Protein AF-A0AAV2QB58-F1 (afdb_monomer_lite)

Structure (mmCIF, N/CA/C/O backbone):
data_AF-A0AAV2QB58-F1
#
_entry.id   AF-A0AAV2QB58-F1
#
loop_
_atom_site.group_PDB
_atom_site.id
_atom_site.type_symbol
_atom_site.label_atom_id
_atom_site.label_alt_id
_atom_site.label_comp_id
_atom_site.label_asym_id
_atom_site.label_entity_id
_atom_site.label_seq_id
_atom_site.pdbx_PDB_ins_code
_atom_site.Cartn_x
_atom_site.Cartn_y
_atom_site.Cartn_z
_atom_site.occupancy
_atom_site.B_iso_or_equiv
_atom_site.auth_seq_id
_atom_site.auth_comp_id
_atom_site.auth_asym_id
_atom_site.auth_atom_id
_atom_site.pdbx_PDB_model_num
ATOM 1 N N . MET A 1 1 ? 8.543 -16.722 19.295 1.00 43.69 1 MET A N 1
ATOM 2 C CA . MET A 1 1 ? 9.189 -16.726 17.963 1.00 43.69 1 MET A CA 1
ATOM 3 C C . MET A 1 1 ? 8.176 -16.548 16.818 1.00 43.69 1 MET A C 1
ATOM 5 O O . MET A 1 1 ? 8.535 -16.816 15.684 1.00 43.69 1 MET A O 1
ATOM 9 N N . ALA A 1 2 ? 6.949 -16.064 17.072 1.00 41.56 2 ALA A N 1
ATOM 10 C CA . ALA A 1 2 ? 5.897 -15.950 16.049 1.00 41.56 2 ALA A CA 1
ATOM 11 C C . ALA A 1 2 ? 5.972 -14.657 15.205 1.00 41.56 2 ALA A C 1
ATOM 13 O O . ALA A 1 2 ? 5.565 -14.657 14.051 1.00 41.56 2 ALA A O 1
ATOM 14 N N . GLU A 1 3 ? 6.574 -13.584 15.730 1.00 43.59 3 GLU A N 1
ATOM 15 C CA . GLU A 1 3 ? 6.658 -12.282 15.040 1.00 43.59 3 GLU A CA 1
ATOM 16 C C . GLU A 1 3 ? 7.466 -12.323 13.728 1.00 43.59 3 GLU A C 1
ATOM 18 O O . GLU A 1 3 ? 7.154 -11.609 12.783 1.00 43.59 3 GLU A O 1
ATOM 23 N N . ALA A 1 4 ? 8.468 -13.204 13.629 1.00 48.41 4 ALA A N 1
ATOM 24 C CA . ALA A 1 4 ? 9.362 -13.277 12.468 1.00 48.41 4 ALA A CA 1
ATOM 25 C C . ALA A 1 4 ? 8.809 -14.098 11.287 1.00 48.41 4 ALA A C 1
ATOM 27 O O . ALA A 1 4 ? 9.349 -14.026 10.186 1.00 48.41 4 ALA A O 1
ATOM 28 N N . ALA A 1 5 ? 7.779 -14.921 11.506 1.00 50.25 5 ALA A N 1
ATOM 29 C CA . ALA A 1 5 ? 7.219 -15.772 10.454 1.00 50.25 5 ALA A CA 1
ATOM 30 C C . ALA A 1 5 ? 6.158 -15.040 9.624 1.00 50.25 5 ALA A C 1
ATOM 32 O O . ALA A 1 5 ? 5.997 -15.324 8.446 1.00 50.25 5 ALA A O 1
ATOM 33 N N . VAL A 1 6 ? 5.460 -14.076 10.221 1.00 52.62 6 VAL A N 1
ATOM 34 C CA . VAL A 1 6 ? 4.419 -13.310 9.530 1.00 52.62 6 VAL A CA 1
ATOM 35 C C . VAL A 1 6 ? 5.021 -12.213 8.661 1.00 52.62 6 VAL A C 1
ATOM 37 O O . VAL A 1 6 ? 4.553 -11.957 7.562 1.00 52.62 6 VAL A O 1
ATOM 40 N N . THR A 1 7 ? 6.132 -11.606 9.067 1.00 62.88 7 THR A N 1
ATOM 41 C CA . THR A 1 7 ? 6.813 -10.626 8.212 1.00 62.88 7 THR A CA 1
ATOM 42 C C . THR A 1 7 ? 7.343 -11.242 6.912 1.00 62.88 7 THR A C 1
ATOM 44 O O . THR A 1 7 ? 7.429 -10.534 5.916 1.00 62.88 7 THR A O 1
ATOM 47 N N . CYS A 1 8 ? 7.617 -12.554 6.869 1.00 74.06 8 CYS A N 1
ATOM 48 C CA . CYS A 1 8 ? 8.239 -13.192 5.707 1.00 74.06 8 CYS A CA 1
ATOM 49 C C . CYS A 1 8 ? 7.298 -13.386 4.505 1.00 74.06 8 CYS A C 1
ATOM 51 O O . CYS A 1 8 ? 7.764 -13.309 3.368 1.00 74.06 8 CYS A O 1
ATOM 53 N N . GLU A 1 9 ? 5.996 -13.609 4.724 1.00 84.50 9 GLU A N 1
ATOM 54 C CA . GLU A 1 9 ? 5.037 -13.814 3.627 1.00 84.50 9 GLU A CA 1
ATOM 55 C C . GLU A 1 9 ? 4.770 -12.500 2.886 1.00 84.50 9 GLU A C 1
ATOM 57 O O . GLU A 1 9 ? 4.821 -12.454 1.654 1.00 84.50 9 GLU A O 1
ATOM 62 N N . PHE A 1 10 ? 4.575 -11.412 3.637 1.00 88.69 10 PHE A N 1
ATOM 63 C CA . PHE A 1 10 ? 4.464 -10.075 3.064 1.00 88.69 10 PHE A CA 1
ATOM 64 C C . PHE A 1 10 ? 5.760 -9.639 2.367 1.00 88.69 10 PHE A C 1
ATOM 66 O O . PHE A 1 10 ? 5.688 -9.150 1.243 1.00 88.69 10 PHE A O 1
ATOM 73 N N . ASP A 1 11 ? 6.935 -9.856 2.978 1.00 89.31 11 ASP A N 1
ATOM 74 C CA . ASP A 1 11 ? 8.226 -9.519 2.353 1.00 89.31 11 ASP A CA 1
ATOM 75 C C . ASP A 1 11 ? 8.406 -10.231 1.009 1.00 89.31 11 ASP A C 1
ATOM 77 O O . ASP A 1 11 ? 8.803 -9.615 0.022 1.00 89.31 11 ASP A O 1
ATOM 81 N N . HIS A 1 12 ? 8.073 -11.524 0.950 1.00 90.19 12 HIS A N 1
ATOM 82 C CA . HIS A 1 12 ? 8.183 -12.297 -0.283 1.00 90.19 12 HIS A CA 1
ATOM 83 C C . HIS A 1 12 ? 7.228 -11.781 -1.364 1.00 90.19 12 HIS A C 1
ATOM 85 O O . HIS A 1 12 ? 7.621 -11.650 -2.521 1.00 90.19 12 HIS A O 1
ATOM 91 N N . TRP A 1 13 ? 5.981 -11.471 -0.995 1.00 93.06 13 TRP A N 1
ATOM 92 C CA . TRP A 1 13 ? 4.999 -10.923 -1.930 1.00 93.06 13 TRP A CA 1
ATOM 93 C C . TRP A 1 1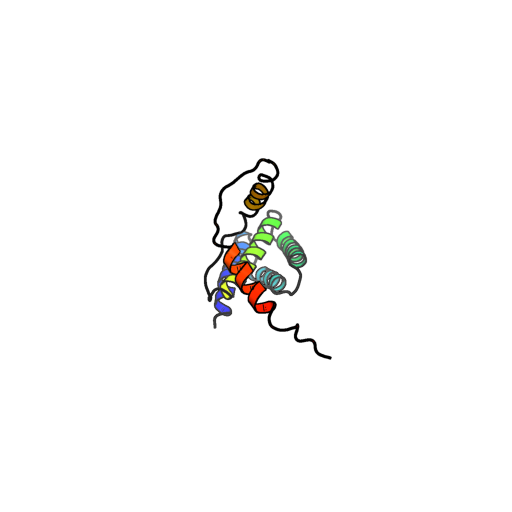3 ? 5.403 -9.538 -2.446 1.00 93.06 13 TRP A C 1
ATOM 95 O O . TRP A 1 13 ? 5.316 -9.283 -3.649 1.00 93.06 13 TRP A O 1
ATOM 105 N N . LEU A 1 14 ? 5.875 -8.657 -1.561 1.00 92.44 14 LEU A N 1
ATOM 106 C CA . LEU A 1 14 ? 6.327 -7.319 -1.931 1.00 92.44 14 LEU A CA 1
ATOM 107 C C . LEU A 1 14 ? 7.531 -7.400 -2.876 1.00 92.44 14 LEU A C 1
ATOM 109 O O . LEU A 1 14 ? 7.546 -6.733 -3.908 1.00 92.44 14 LEU A O 1
ATOM 113 N N . LYS A 1 15 ? 8.489 -8.281 -2.571 1.00 91.94 15 LYS A N 1
ATOM 114 C CA . LYS A 1 15 ? 9.641 -8.564 -3.430 1.00 91.94 15 LYS A CA 1
ATOM 115 C C . LYS A 1 15 ? 9.220 -9.009 -4.827 1.00 91.94 15 LYS A C 1
ATOM 117 O O . LYS A 1 15 ? 9.661 -8.413 -5.803 1.00 91.94 15 LYS A O 1
ATOM 122 N N . ASP A 1 16 ? 8.375 -10.034 -4.932 1.00 93.06 16 ASP A N 1
ATOM 123 C CA . ASP A 1 16 ? 7.917 -10.555 -6.228 1.00 93.06 16 ASP A CA 1
ATOM 124 C C . ASP A 1 16 ? 7.180 -9.477 -7.035 1.00 93.06 16 ASP A C 1
ATOM 126 O O . ASP A 1 16 ? 7.439 -9.292 -8.223 1.00 93.06 16 ASP A O 1
ATOM 130 N N . THR A 1 17 ? 6.349 -8.681 -6.358 1.00 92.38 17 THR A N 1
ATOM 131 C CA . THR A 1 17 ? 5.616 -7.566 -6.966 1.00 92.38 17 THR A CA 1
ATOM 132 C C . THR A 1 17 ? 6.566 -6.509 -7.538 1.00 92.38 17 THR A C 1
ATOM 134 O O . THR A 1 17 ? 6.417 -6.118 -8.696 1.00 92.38 17 THR A O 1
ATOM 137 N N . LEU A 1 18 ? 7.575 -6.078 -6.774 1.00 91.44 18 LEU A N 1
ATOM 138 C CA . LEU A 1 18 ? 8.567 -5.094 -7.226 1.00 91.44 18 LEU A CA 1
ATOM 139 C C . LEU A 1 18 ? 9.440 -5.636 -8.366 1.00 91.44 18 LEU A C 1
ATOM 141 O O . LEU A 1 18 ? 9.665 -4.939 -9.356 1.00 91.44 18 LEU A O 1
ATOM 145 N N . VAL A 1 19 ? 9.858 -6.902 -8.285 1.00 91.50 19 VAL A N 1
ATOM 146 C CA . VAL A 1 19 ? 10.615 -7.571 -9.354 1.00 91.50 19 VAL A CA 1
ATOM 147 C C . VAL A 1 19 ? 9.783 -7.668 -10.637 1.00 91.50 19 VAL A C 1
ATOM 149 O O . VAL A 1 19 ? 10.298 -7.415 -11.727 1.00 91.50 19 VAL A O 1
ATOM 152 N N . ASN A 1 20 ? 8.487 -7.972 -10.533 1.00 92.00 20 ASN A N 1
ATOM 153 C CA . ASN A 1 20 ? 7.582 -8.033 -11.681 1.00 92.00 20 ASN A CA 1
ATOM 154 C C . ASN A 1 20 ? 7.352 -6.650 -12.322 1.00 92.00 20 ASN A C 1
ATOM 156 O O . ASN A 1 20 ? 7.121 -6.555 -13.527 1.00 92.00 20 ASN A O 1
ATOM 160 N N . LEU A 1 21 ? 7.477 -5.577 -11.537 1.00 89.25 21 LEU A N 1
ATOM 161 C CA . LEU A 1 21 ? 7.488 -4.185 -12.004 1.00 89.25 21 LEU A CA 1
ATOM 162 C C . LEU A 1 21 ? 8.863 -3.734 -12.531 1.00 89.25 21 LEU A C 1
ATOM 164 O O . LEU A 1 21 ? 9.039 -2.563 -12.856 1.00 89.25 21 LEU A O 1
ATOM 168 N N . ASN A 1 22 ? 9.831 -4.650 -12.656 1.00 87.81 22 ASN A N 1
ATOM 169 C CA . ASN A 1 22 ? 11.193 -4.370 -13.121 1.00 87.81 22 ASN A CA 1
ATOM 170 C C . ASN A 1 22 ? 11.933 -3.353 -12.230 1.00 87.81 22 ASN A C 1
ATOM 172 O O . ASN A 1 22 ? 12.691 -2.511 -12.709 1.00 87.81 22 ASN A O 1
ATOM 176 N N . THR A 1 23 ? 11.666 -3.422 -10.926 1.00 88.06 23 THR A N 1
ATOM 177 C CA . THR A 1 23 ? 12.178 -2.508 -9.903 1.00 88.06 23 THR A CA 1
ATOM 178 C C . THR A 1 23 ? 13.034 -3.241 -8.878 1.00 88.06 23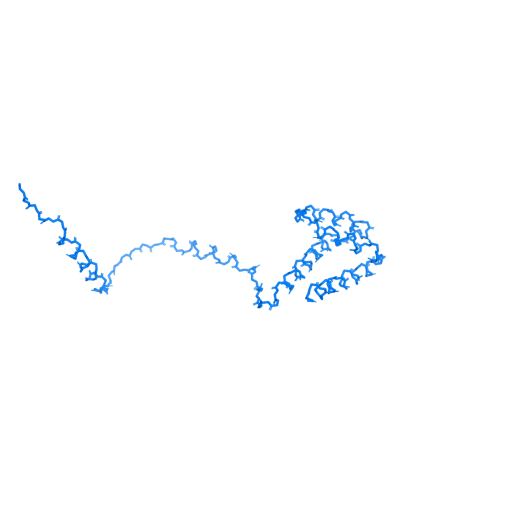 THR A C 1
ATOM 180 O O . THR A 1 23 ? 12.893 -4.444 -8.659 1.00 88.06 23 THR A O 1
ATOM 183 N N . ASP A 1 24 ? 13.947 -2.496 -8.258 1.00 90.00 24 ASP A N 1
ATOM 184 C CA . ASP A 1 24 ? 14.907 -3.016 -7.293 1.00 90.00 24 ASP A CA 1
ATOM 185 C C . ASP A 1 24 ? 14.267 -3.200 -5.905 1.00 90.00 24 ASP A C 1
ATOM 187 O O . ASP A 1 24 ? 14.013 -2.237 -5.174 1.00 90.00 24 ASP A O 1
ATOM 191 N N . ASP A 1 25 ? 13.967 -4.448 -5.535 1.00 88.50 25 ASP A N 1
ATOM 192 C CA . ASP A 1 25 ? 13.277 -4.733 -4.276 1.00 88.50 25 ASP A CA 1
ATOM 193 C C . ASP A 1 25 ? 14.106 -4.350 -3.047 1.00 88.50 25 ASP A C 1
ATOM 195 O O . ASP A 1 25 ? 13.535 -3.922 -2.046 1.00 88.50 25 ASP A O 1
ATOM 199 N N . GLU A 1 26 ? 15.434 -4.443 -3.119 1.00 88.31 26 GLU A N 1
ATOM 200 C CA . GLU A 1 26 ? 16.314 -4.149 -1.984 1.00 88.31 26 GLU A CA 1
ATOM 201 C C . GLU A 1 26 ? 16.308 -2.660 -1.624 1.00 88.31 26 GLU A C 1
ATOM 203 O O . GLU A 1 26 ? 16.506 -2.298 -0.463 1.00 88.31 26 GLU A O 1
ATOM 208 N N . VAL A 1 27 ? 16.034 -1.799 -2.608 1.00 89.88 27 VAL A N 1
ATOM 209 C CA . VAL A 1 27 ? 15.887 -0.360 -2.401 1.00 89.88 27 VAL A CA 1
ATOM 210 C C . VAL A 1 27 ? 14.476 -0.051 -1.922 1.00 89.88 27 VAL A C 1
ATOM 212 O O . VAL A 1 27 ? 14.317 0.523 -0.853 1.00 89.88 27 VAL A O 1
ATOM 215 N N . PHE A 1 28 ? 13.441 -0.449 -2.665 1.00 91.44 28 PHE A N 1
ATOM 216 C CA . PHE A 1 28 ? 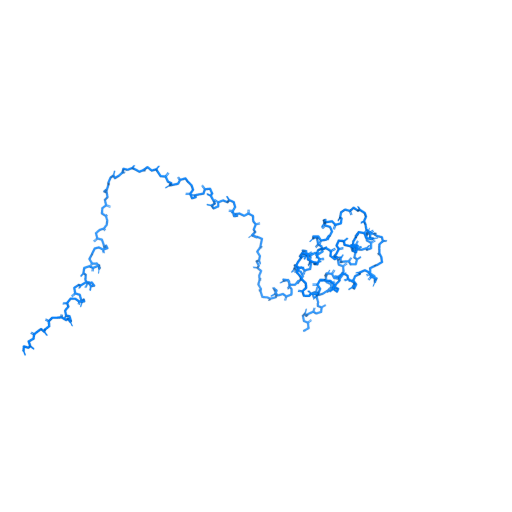12.075 0.026 -2.418 1.00 91.44 28 PHE A CA 1
ATOM 217 C C . PHE A 1 28 ? 11.343 -0.706 -1.287 1.00 91.44 28 PHE A C 1
ATOM 219 O O . PHE A 1 28 ? 10.553 -0.081 -0.577 1.00 91.44 28 PHE A O 1
ATOM 226 N N . SER A 1 29 ? 11.628 -1.991 -1.053 1.00 91.25 29 SER A N 1
ATOM 227 C CA . SER A 1 29 ? 10.984 -2.759 0.024 1.00 91.25 29 SER A CA 1
ATOM 228 C C . SER A 1 29 ? 11.165 -2.136 1.413 1.00 91.25 29 SER A C 1
ATOM 230 O O . SER A 1 29 ? 10.164 -2.008 2.120 1.00 91.25 29 SER A O 1
ATOM 232 N N . PRO A 1 30 ? 12.377 -1.741 1.863 1.00 90.88 30 PRO A N 1
ATOM 233 C CA . PRO A 1 30 ? 12.536 -1.114 3.176 1.00 90.88 30 PRO A CA 1
ATOM 234 C C . PRO A 1 30 ? 11.857 0.259 3.280 1.00 90.88 30 PRO A C 1
ATOM 236 O O . PRO A 1 30 ? 11.350 0.582 4.352 1.00 90.88 30 PRO A O 1
ATOM 239 N N . TYR A 1 31 ? 11.784 1.046 2.199 1.00 92.12 31 TYR A N 1
ATOM 240 C CA . TYR A 1 31 ? 11.054 2.323 2.215 1.00 92.12 31 TYR A CA 1
ATOM 241 C C . TYR A 1 31 ? 9.546 2.115 2.363 1.00 92.12 31 TYR A C 1
ATOM 243 O O . TYR A 1 31 ? 8.921 2.742 3.215 1.00 92.12 31 TYR A O 1
ATOM 251 N N . ILE A 1 32 ? 8.975 1.194 1.582 1.00 92.69 32 ILE A N 1
ATOM 252 C CA . ILE A 1 32 ? 7.550 0.841 1.644 1.00 92.69 32 ILE A CA 1
ATOM 253 C C . ILE A 1 32 ? 7.194 0.315 3.038 1.00 92.69 32 ILE A C 1
ATOM 255 O O . ILE A 1 32 ? 6.215 0.762 3.633 1.00 92.69 32 ILE A O 1
ATOM 259 N N . LYS A 1 33 ? 8.011 -0.586 3.596 1.00 91.31 33 LYS A N 1
ATOM 260 C CA . LYS A 1 33 ? 7.810 -1.106 4.957 1.00 91.31 33 LYS A CA 1
ATOM 261 C C . LYS A 1 33 ? 7.880 -0.001 6.007 1.00 91.31 33 LYS A C 1
ATOM 263 O O . LYS A 1 33 ? 6.980 0.079 6.832 1.00 91.31 33 LYS A O 1
ATOM 268 N N . GLY A 1 34 ? 8.844 0.915 5.902 1.00 91.56 34 GLY A N 1
ATOM 269 C CA . GLY A 1 34 ? 8.946 2.059 6.810 1.00 91.56 34 GLY A CA 1
ATOM 270 C C . GLY A 1 34 ? 7.682 2.927 6.852 1.00 91.56 34 GLY A C 1
ATOM 271 O O . GLY A 1 34 ? 7.273 3.344 7.932 1.00 91.56 34 GLY A O 1
ATOM 272 N N . ILE A 1 35 ? 7.024 3.141 5.707 1.00 92.56 35 ILE A N 1
ATOM 273 C CA . ILE A 1 35 ? 5.745 3.873 5.635 1.00 92.56 35 ILE A CA 1
ATOM 274 C C . ILE A 1 35 ? 4.620 3.071 6.302 1.00 92.56 35 ILE A C 1
ATOM 276 O O . ILE A 1 35 ? 3.811 3.600 7.063 1.00 92.56 35 ILE A O 1
ATOM 280 N N . LEU A 1 36 ? 4.562 1.765 6.036 1.00 90.50 36 LEU A N 1
ATOM 281 C CA . LEU A 1 36 ? 3.526 0.887 6.581 1.00 90.50 36 LEU A CA 1
ATOM 282 C C . LEU A 1 36 ? 3.633 0.716 8.104 1.00 90.50 36 LEU A C 1
ATOM 284 O O . LEU A 1 36 ? 2.603 0.662 8.786 1.00 90.50 36 LEU A O 1
ATOM 288 N N . GLU A 1 37 ? 4.859 0.666 8.624 1.00 89.38 37 GLU A N 1
ATOM 289 C CA . GLU A 1 37 ? 5.197 0.594 10.050 1.00 89.38 37 GLU A CA 1
ATOM 290 C C . GLU A 1 37 ? 5.019 1.934 10.782 1.00 89.38 37 GLU A C 1
ATOM 292 O O . GLU A 1 37 ? 4.909 1.943 12.007 1.00 89.38 37 GLU A O 1
ATOM 297 N N . GLY A 1 38 ? 4.955 3.054 10.053 1.00 87.50 38 GLY A N 1
ATOM 298 C CA . GLY A 1 38 ? 4.716 4.381 10.617 1.00 87.50 38 GLY A CA 1
ATOM 299 C C 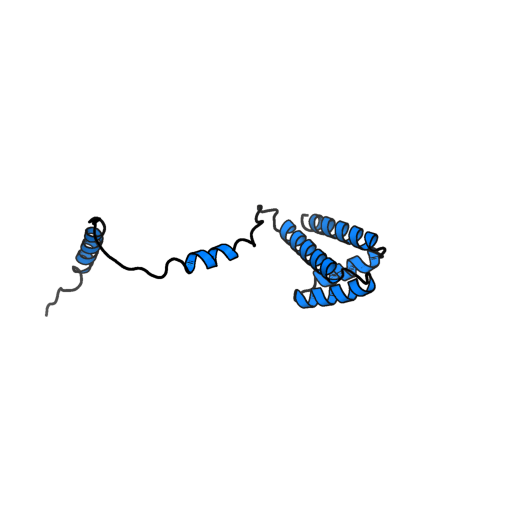. GLY A 1 38 ? 3.390 4.490 11.381 1.00 87.50 38 GLY A C 1
ATOM 300 O O . GLY A 1 38 ? 2.445 3.729 11.163 1.00 87.50 38 GLY A O 1
ATOM 301 N N . GLU A 1 39 ? 3.285 5.470 12.277 1.00 84.31 39 GLU A N 1
ATOM 302 C CA . GLU A 1 39 ? 2.067 5.743 13.066 1.00 84.31 39 GLU A CA 1
ATOM 303 C C . GLU A 1 39 ? 1.080 6.685 12.343 1.00 84.31 39 GLU A C 1
ATOM 305 O O . GLU A 1 39 ? 0.098 7.143 12.926 1.00 84.31 39 GLU A O 1
ATOM 310 N N . GLU A 1 40 ? 1.346 6.976 11.069 1.00 89.31 40 GLU A N 1
ATOM 311 C CA . GLU A 1 40 ? 0.552 7.849 10.202 1.00 89.31 40 GLU A CA 1
ATOM 312 C C . GLU A 1 40 ? -0.847 7.283 9.918 1.00 89.31 40 GLU A C 1
ATOM 314 O O . GLU A 1 40 ? -1.109 6.076 10.029 1.00 89.31 40 GLU A O 1
ATOM 319 N N . THR A 1 41 ? -1.770 8.163 9.526 1.00 88.94 41 THR A N 1
ATOM 320 C CA . THR A 1 41 ? -3.116 7.742 9.128 1.00 88.94 41 THR A CA 1
ATOM 321 C C . THR A 1 41 ? -3.088 6.937 7.826 1.00 88.94 41 THR A C 1
ATOM 323 O O . THR A 1 41 ? -2.155 7.025 7.031 1.00 88.94 41 THR A O 1
ATOM 326 N N . ALA A 1 42 ? -4.125 6.127 7.583 1.00 85.62 42 ALA A N 1
ATOM 327 C CA . ALA A 1 42 ? -4.212 5.327 6.358 1.00 85.62 42 ALA A CA 1
ATOM 328 C C . ALA A 1 42 ? -4.164 6.187 5.080 1.00 85.62 42 ALA A C 1
ATOM 330 O O . ALA A 1 42 ? -3.625 5.739 4.073 1.00 85.62 42 ALA A O 1
ATOM 331 N N . ASP A 1 43 ? -4.694 7.411 5.150 1.00 88.81 43 ASP A N 1
ATOM 332 C CA . ASP A 1 43 ? -4.678 8.390 4.060 1.00 88.81 43 ASP A CA 1
ATOM 333 C C . ASP A 1 43 ? -3.250 8.892 3.791 1.00 88.81 43 ASP A C 1
ATOM 335 O O . ASP A 1 43 ? -2.756 8.766 2.676 1.00 88.81 43 ASP A O 1
ATOM 339 N N . GLU A 1 44 ? -2.525 9.310 4.835 1.00 92.19 44 GLU A N 1
ATOM 340 C CA . GLU A 1 44 ? -1.120 9.738 4.729 1.00 92.19 44 GLU A CA 1
ATOM 341 C C . GLU A 1 44 ? -0.210 8.620 4.196 1.00 92.19 44 GLU A C 1
ATOM 343 O O . GLU A 1 44 ? 0.617 8.843 3.311 1.00 92.19 44 GLU A O 1
ATOM 348 N N . LYS A 1 45 ? -0.400 7.384 4.678 1.00 92.19 45 LYS A N 1
ATOM 349 C CA . LYS A 1 45 ? 0.334 6.211 4.176 1.00 92.19 45 LYS A CA 1
ATOM 350 C C . LYS A 1 45 ? 0.052 5.954 2.703 1.00 92.19 45 LYS A C 1
ATOM 352 O O . LYS A 1 45 ? 0.967 5.601 1.963 1.00 92.19 45 LYS A O 1
ATOM 357 N N . GLN A 1 46 ? -1.202 6.110 2.283 1.00 91.88 46 GLN A N 1
ATOM 358 C CA . GLN A 1 46 ? -1.596 5.955 0.889 1.00 91.88 46 GLN A CA 1
ATOM 359 C C . GLN A 1 46 ? -0.916 7.012 0.016 1.00 91.88 46 GLN A C 1
ATOM 361 O O . GLN A 1 46 ? -0.294 6.650 -0.978 1.00 91.88 46 GLN A O 1
ATOM 366 N N . GLU A 1 47 ? -0.950 8.287 0.408 1.00 93.38 47 GLU A N 1
ATOM 367 C CA . GLU A 1 47 ? -0.286 9.363 -0.337 1.00 93.38 47 GLU A CA 1
ATOM 368 C C . GLU A 1 47 ? 1.232 9.132 -0.450 1.00 93.38 47 GLU A C 1
ATOM 370 O O . GLU A 1 47 ? 1.811 9.261 -1.534 1.00 93.38 47 GLU A O 1
ATOM 375 N N . ALA A 1 48 ? 1.882 8.724 0.646 1.00 93.69 48 ALA A N 1
ATOM 376 C CA . ALA A 1 48 ? 3.311 8.418 0.664 1.00 93.69 48 ALA A CA 1
ATOM 377 C C . ALA A 1 48 ? 3.666 7.226 -0.244 1.00 93.69 48 ALA A C 1
ATOM 379 O O . ALA A 1 48 ? 4.630 7.291 -1.013 1.00 93.69 48 ALA A O 1
ATOM 380 N N . LEU A 1 49 ? 2.868 6.152 -0.203 1.00 94.00 49 LEU A N 1
ATOM 381 C CA . LEU A 1 49 ? 3.029 4.999 -1.090 1.00 94.00 49 LEU A CA 1
ATOM 382 C C . LEU A 1 49 ? 2.820 5.390 -2.550 1.00 94.00 49 LEU A C 1
ATOM 384 O O . LEU A 1 49 ? 3.645 5.037 -3.385 1.00 94.00 49 LEU A O 1
ATOM 388 N N . GLN A 1 50 ? 1.769 6.145 -2.869 1.00 93.00 50 GLN A N 1
ATOM 389 C CA . GLN A 1 50 ? 1.508 6.617 -4.229 1.00 93.00 50 GLN A CA 1
ATOM 390 C C . GLN A 1 50 ? 2.679 7.437 -4.778 1.00 93.00 50 GLN A C 1
ATOM 392 O O . GLN A 1 50 ? 3.038 7.262 -5.941 1.00 93.00 50 GLN A O 1
ATOM 397 N N . GLY A 1 51 ? 3.314 8.271 -3.948 1.00 92.31 51 GLY A N 1
ATOM 398 C CA . GLY A 1 51 ? 4.506 9.027 -4.332 1.00 92.31 51 GLY A CA 1
ATOM 399 C C . GLY A 1 51 ? 5.654 8.127 -4.792 1.00 92.31 51 GLY A C 1
ATOM 400 O O . GLY A 1 51 ? 6.191 8.326 -5.878 1.00 92.31 51 GLY A O 1
ATOM 401 N N . ILE A 1 52 ? 5.979 7.096 -4.009 1.00 91.62 52 ILE A N 1
ATOM 402 C CA . ILE A 1 52 ? 7.061 6.153 -4.338 1.00 91.62 52 ILE A CA 1
ATOM 403 C C . ILE A 1 52 ? 6.678 5.261 -5.522 1.00 91.62 52 ILE A C 1
ATOM 405 O O . ILE A 1 52 ? 7.466 5.050 -6.440 1.00 91.62 52 ILE A O 1
ATOM 409 N N . LEU A 1 53 ? 5.455 4.736 -5.524 1.00 91.62 53 LEU A N 1
ATOM 410 C CA . LEU A 1 53 ? 4.960 3.861 -6.583 1.00 91.62 53 LEU A CA 1
ATOM 411 C C . LEU A 1 53 ? 4.852 4.593 -7.924 1.00 91.62 53 LEU A C 1
ATOM 413 O O . LEU A 1 53 ? 5.061 3.968 -8.959 1.00 91.62 53 LEU A O 1
ATOM 417 N N . SER A 1 54 ? 4.605 5.906 -7.916 1.00 92.00 54 SER A N 1
ATOM 418 C CA . SER A 1 54 ? 4.642 6.744 -9.117 1.00 92.00 54 SER A CA 1
ATOM 419 C C . SER A 1 54 ? 6.045 6.884 -9.716 1.00 92.00 54 SER A C 1
ATOM 421 O O . SER A 1 54 ? 6.151 7.216 -10.895 1.00 92.00 54 SER A O 1
ATOM 423 N N . GLU A 1 55 ? 7.112 6.657 -8.943 1.00 90.19 55 GLU A N 1
ATOM 424 C CA . GLU A 1 55 ? 8.481 6.590 -9.474 1.00 90.19 55 GLU A CA 1
ATOM 425 C C . GLU A 1 55 ? 8.807 5.211 -10.070 1.00 90.19 55 GLU A C 1
ATOM 427 O O . GLU A 1 55 ? 9.730 5.086 -10.874 1.00 90.19 55 GLU A O 1
ATOM 432 N N . ILE A 1 56 ? 8.041 4.182 -9.696 1.00 88.88 56 ILE A N 1
ATOM 433 C CA . ILE A 1 56 ? 8.227 2.787 -10.114 1.00 88.88 56 ILE A CA 1
ATOM 434 C C . ILE A 1 56 ? 7.403 2.459 -11.364 1.00 88.88 56 ILE A C 1
ATOM 436 O O . ILE A 1 56 ? 7.896 1.833 -12.302 1.00 88.88 56 ILE A O 1
ATOM 440 N N . THR A 1 57 ? 6.129 2.850 -11.375 1.00 88.38 57 THR A N 1
ATOM 441 C CA . THR A 1 57 ? 5.179 2.548 -12.447 1.00 88.38 57 THR A CA 1
ATOM 442 C C . THR A 1 57 ? 4.317 3.763 -12.760 1.00 88.38 57 THR A C 1
ATOM 444 O O . THR A 1 57 ? 3.858 4.470 -11.871 1.00 88.38 57 THR A O 1
ATOM 447 N N . GLU A 1 58 ? 4.040 3.983 -14.043 1.00 87.19 58 GLU A N 1
ATOM 448 C CA . GLU A 1 58 ? 3.164 5.065 -14.514 1.00 87.19 58 GLU A CA 1
ATOM 449 C C . GLU A 1 58 ? 1.678 4.655 -14.528 1.00 87.19 58 GLU A C 1
ATOM 451 O O . GLU A 1 58 ? 0.798 5.463 -14.826 1.00 87.19 58 GLU A O 1
ATOM 456 N N . SER A 1 59 ? 1.374 3.384 -14.243 1.00 89.00 59 SER A N 1
ATOM 457 C CA . SER A 1 59 ? 0.022 2.825 -14.340 1.00 89.00 59 SER A CA 1
ATOM 458 C C . SER A 1 59 ? -0.292 1.874 -13.189 1.00 89.00 59 SER A C 1
ATOM 460 O O . SER A 1 59 ? 0.597 1.193 -12.679 1.00 89.00 59 SER A O 1
ATOM 462 N N . GLY A 1 60 ? -1.563 1.835 -12.776 1.00 86.94 60 GLY A N 1
ATOM 463 C CA . GLY A 1 60 ? -2.027 0.960 -11.693 1.00 86.94 60 GLY A CA 1
ATOM 464 C C . GLY A 1 60 ? -1.479 1.326 -10.309 1.00 86.94 60 GLY A C 1
ATOM 465 O O . GLY A 1 60 ? -1.431 0.467 -9.439 1.00 86.94 60 GLY A O 1
ATOM 466 N N . ILE A 1 61 ? -1.043 2.576 -10.108 1.00 91.38 61 ILE A N 1
ATOM 467 C CA . ILE A 1 61 ? -0.468 3.056 -8.840 1.00 91.38 61 ILE A CA 1
ATOM 468 C C . ILE A 1 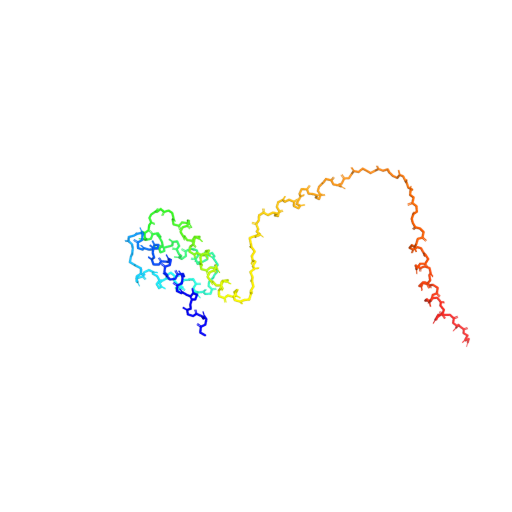61 ? -1.486 2.933 -7.698 1.00 91.38 61 ILE A C 1
ATOM 470 O O . ILE A 1 61 ? -1.148 2.457 -6.619 1.00 91.38 61 ILE A O 1
ATOM 474 N N . ASP A 1 62 ? -2.729 3.350 -7.948 1.00 89.88 62 ASP A N 1
ATOM 475 C CA . ASP A 1 62 ? -3.814 3.314 -6.964 1.00 89.88 62 ASP A CA 1
ATOM 476 C C . ASP A 1 62 ? -4.172 1.874 -6.571 1.00 89.88 62 ASP A C 1
ATOM 478 O O . ASP A 1 62 ? -4.161 1.532 -5.388 1.00 89.88 62 ASP A O 1
ATOM 482 N N . ASP A 1 63 ? -4.367 1.005 -7.570 1.00 91.31 63 ASP A N 1
ATOM 483 C CA . ASP A 1 63 ? -4.616 -0.423 -7.365 1.00 91.31 63 ASP A CA 1
ATOM 484 C C . ASP A 1 63 ? -3.486 -1.079 -6.562 1.00 91.31 63 ASP A C 1
ATOM 486 O O . ASP A 1 63 ? -3.742 -1.780 -5.585 1.00 91.31 63 ASP A O 1
ATOM 490 N N . LEU A 1 64 ? -2.229 -0.812 -6.934 1.00 91.38 64 LEU A N 1
ATOM 491 C CA . LEU A 1 64 ? -1.053 -1.360 -6.264 1.00 91.38 64 LEU A CA 1
ATOM 492 C C . LEU A 1 64 ? -0.936 -0.866 -4.819 1.00 91.38 64 LEU A C 1
ATOM 494 O O . LEU A 1 64 ? -0.657 -1.658 -3.921 1.00 91.38 64 LEU A O 1
ATOM 498 N N . CYS A 1 65 ? -1.184 0.420 -4.579 1.00 92.44 65 CYS A N 1
ATOM 499 C CA . CYS A 1 65 ? -1.186 0.995 -3.240 1.00 92.44 65 CYS A CA 1
ATOM 500 C C . CYS A 1 65 ? -2.242 0.327 -2.348 1.00 92.44 65 CYS A C 1
ATOM 502 O O . CYS A 1 65 ? -1.960 -0.058 -1.210 1.00 92.44 65 CYS A O 1
ATOM 504 N N . ASN A 1 66 ? -3.447 0.135 -2.883 1.00 91.06 66 ASN A N 1
ATOM 505 C CA . ASN A 1 66 ? -4.541 -0.516 -2.175 1.00 91.06 66 ASN A CA 1
ATOM 506 C C . ASN A 1 66 ? -4.226 -1.997 -1.890 1.00 91.06 66 ASN A C 1
ATOM 508 O O . ASN A 1 66 ? -4.443 -2.478 -0.775 1.00 91.06 66 ASN A O 1
ATOM 512 N N . ASP A 1 67 ? -3.633 -2.714 -2.851 1.00 92.81 67 ASP A N 1
ATOM 513 C CA . ASP A 1 67 ? -3.187 -4.098 -2.658 1.00 92.81 67 ASP A CA 1
ATOM 514 C C . ASP A 1 67 ? -2.111 -4.203 -1.568 1.00 92.81 67 ASP A C 1
ATOM 516 O O . ASP A 1 67 ? -2.212 -5.068 -0.696 1.00 92.81 67 ASP A O 1
ATOM 520 N N . ILE A 1 68 ? -1.132 -3.290 -1.548 1.00 92.56 68 ILE A N 1
ATOM 521 C CA . ILE A 1 68 ? -0.083 -3.243 -0.518 1.00 92.56 68 ILE A CA 1
ATOM 522 C C . ILE A 1 68 ? -0.695 -3.041 0.872 1.00 92.56 68 ILE A C 1
ATOM 524 O O . ILE A 1 68 ? -0.410 -3.824 1.781 1.00 92.56 68 ILE A O 1
ATOM 528 N N . LEU A 1 69 ? -1.569 -2.043 1.040 1.00 90.56 69 LEU A N 1
ATOM 529 C CA . LEU A 1 69 ? -2.235 -1.764 2.319 1.00 90.56 69 LEU A CA 1
ATOM 530 C C . LEU A 1 69 ? -3.083 -2.952 2.785 1.00 90.56 69 LEU A C 1
ATOM 532 O O . LEU A 1 69 ? -3.036 -3.351 3.951 1.00 90.56 69 LEU A O 1
ATOM 536 N N . LYS A 1 70 ? -3.823 -3.565 1.861 1.00 90.12 70 LYS A N 1
ATOM 537 C CA . LYS A 1 70 ? -4.650 -4.738 2.139 1.00 90.12 70 LYS A CA 1
ATOM 538 C C . LYS A 1 70 ? -3.807 -5.937 2.559 1.00 90.12 70 LYS A C 1
ATOM 540 O O . LYS A 1 70 ? -4.134 -6.593 3.545 1.00 90.12 70 LYS A O 1
ATOM 545 N N . LYS A 1 71 ? -2.727 -6.235 1.833 1.00 90.19 71 LYS A N 1
ATOM 546 C CA . LYS A 1 71 ? -1.800 -7.329 2.152 1.00 90.19 71 LYS A CA 1
ATOM 547 C C . LYS A 1 71 ? -1.119 -7.105 3.493 1.00 90.19 71 LYS A C 1
ATOM 549 O O . LYS A 1 71 ? -1.047 -8.044 4.277 1.00 90.19 71 LYS A O 1
ATOM 554 N N . TRP A 1 72 ? -0.705 -5.874 3.783 1.00 89.31 72 TRP A N 1
ATOM 555 C CA . TRP A 1 72 ? -0.135 -5.501 5.074 1.00 89.31 72 TRP A CA 1
ATOM 556 C C . TRP A 1 72 ? -1.123 -5.724 6.224 1.00 89.31 72 TRP A C 1
ATOM 558 O O . TRP A 1 72 ? -0.786 -6.382 7.206 1.00 89.31 72 TRP A O 1
ATOM 568 N N . ASN A 1 73 ? -2.374 -5.271 6.085 1.00 85.44 73 ASN A N 1
ATOM 569 C CA . ASN A 1 73 ? -3.394 -5.473 7.115 1.00 85.44 73 ASN A CA 1
ATOM 570 C C . ASN A 1 73 ? -3.717 -6.958 7.326 1.00 85.44 73 ASN A C 1
ATOM 572 O O . ASN A 1 73 ? -3.758 -7.422 8.461 1.00 85.44 73 ASN A O 1
ATOM 576 N N . LEU A 1 74 ? -3.868 -7.726 6.240 1.00 85.31 74 LEU A N 1
ATOM 577 C CA . LEU A 1 74 ? -4.073 -9.177 6.308 1.00 85.31 74 LEU A CA 1
ATOM 578 C C . LEU A 1 74 ? -2.909 -9.888 7.001 1.00 85.31 74 LEU A C 1
ATOM 580 O O . LEU A 1 74 ? -3.131 -10.847 7.741 1.00 85.31 74 LEU A O 1
ATOM 584 N N . ASN A 1 75 ? -1.683 -9.420 6.776 1.00 81.94 75 ASN A N 1
ATOM 585 C CA . ASN A 1 75 ? -0.490 -9.938 7.424 1.00 81.94 75 ASN A CA 1
ATOM 586 C C . ASN A 1 75 ? -0.545 -9.706 8.942 1.00 81.94 75 ASN A C 1
ATOM 588 O O . ASN A 1 75 ? -0.404 -10.650 9.718 1.00 81.94 75 ASN A O 1
ATOM 592 N N . LEU A 1 76 ? -0.861 -8.479 9.371 1.00 76.75 76 LEU A N 1
ATOM 593 C CA . LEU A 1 76 ? -1.036 -8.130 10.787 1.00 76.75 76 LEU A CA 1
ATOM 594 C C . LEU A 1 76 ? -2.174 -8.921 11.450 1.00 76.75 76 LEU A C 1
ATOM 596 O O . LEU A 1 76 ? -2.018 -9.446 12.552 1.00 76.75 76 LEU A O 1
ATOM 600 N N . GLU A 1 77 ? -3.310 -9.057 10.767 1.00 69.56 77 GLU A N 1
ATOM 601 C CA . GLU A 1 77 ? -4.439 -9.856 11.244 1.00 69.56 77 GLU A CA 1
ATOM 602 C C . GLU A 1 77 ? -4.091 -11.343 11.353 1.00 69.56 77 GLU A C 1
ATOM 604 O O . GLU A 1 77 ? -4.555 -12.010 12.275 1.00 69.56 77 GLU A O 1
ATOM 609 N N . SER A 1 78 ? -3.276 -11.870 10.437 1.00 64.19 78 SER A N 1
ATOM 610 C CA . SER A 1 78 ? -2.828 -13.267 10.455 1.00 64.19 78 SER A CA 1
ATOM 611 C C . SER A 1 78 ? -1.845 -13.533 11.598 1.00 64.19 78 SER A C 1
ATOM 613 O O . SER A 1 78 ? -1.952 -14.578 12.236 1.00 64.19 78 SER A O 1
ATOM 615 N N . ALA A 1 79 ? -0.984 -12.567 11.949 1.00 58.31 79 ALA A N 1
ATOM 616 C CA . ALA A 1 79 ? -0.204 -12.604 13.196 1.00 58.31 79 ALA A CA 1
ATOM 617 C C . ALA A 1 79 ? -1.083 -12.621 14.450 1.00 58.31 79 ALA A C 1
ATOM 619 O O . ALA A 1 79 ? -0.740 -13.273 15.435 1.00 58.31 79 ALA A O 1
ATOM 620 N N . ALA A 1 80 ? -2.225 -11.932 14.428 1.00 55.41 80 ALA A N 1
ATOM 621 C CA . ALA A 1 80 ? -3.165 -11.927 15.546 1.00 55.41 80 ALA A CA 1
ATOM 622 C C . ALA A 1 80 ? -4.051 -13.194 15.609 1.00 55.41 80 ALA A C 1
ATOM 624 O O . ALA A 1 80 ? -4.601 -13.507 16.666 1.00 55.41 80 ALA A O 1
ATOM 625 N N . LYS A 1 81 ? -4.187 -13.938 14.501 1.00 48.72 81 LYS A N 1
ATOM 626 C CA . LYS A 1 81 ? -5.151 -15.044 14.318 1.00 48.72 81 LYS A CA 1
ATOM 627 C C . LYS A 1 81 ? -4.642 -16.461 14.560 1.00 48.72 81 LYS A C 1
ATOM 629 O O . LYS A 1 81 ? -5.385 -17.412 14.315 1.00 48.72 81 LYS A O 1
ATOM 634 N N . GLU A 1 82 ? -3.480 -16.646 15.183 1.00 49.31 82 GLU A N 1
ATOM 635 C CA . GLU A 1 82 ? -3.224 -17.919 15.887 1.00 49.31 82 GLU A CA 1
ATOM 636 C C . GLU A 1 82 ? -4.229 -18.165 17.047 1.00 49.31 82 GLU A C 1
ATOM 638 O O . GLU A 1 82 ? -4.258 -19.252 17.620 1.00 49.31 82 GLU A O 1
ATOM 643 N N . ALA A 1 83 ? -5.148 -17.221 17.311 1.00 44.25 83 ALA A N 1
ATOM 644 C CA . ALA A 1 83 ? -6.430 -17.449 17.979 1.00 44.25 83 ALA A CA 1
ATOM 645 C C . ALA A 1 83 ? -7.644 -17.228 17.030 1.00 44.25 83 ALA A C 1
ATOM 647 O O . ALA A 1 83 ? -8.260 -16.169 17.017 1.00 44.25 83 ALA A O 1
ATOM 648 N N . GLU A 1 84 ? -8.003 -18.281 16.288 1.00 42.41 84 GLU A N 1
ATOM 649 C CA . GLU A 1 84 ? -9.300 -18.566 15.625 1.00 42.41 84 GLU A CA 1
ATOM 650 C C . GLU A 1 84 ? -9.770 -17.772 14.368 1.00 42.41 84 GLU A C 1
ATOM 652 O O . GLU A 1 84 ? -9.505 -16.582 14.196 1.00 42.41 84 GLU A O 1
ATOM 657 N N . PRO A 1 85 ? -10.507 -18.433 13.436 1.00 54.41 85 PRO A N 1
ATOM 658 C CA . PRO A 1 85 ? -10.789 -17.913 12.099 1.00 54.41 85 PRO A CA 1
ATOM 659 C C . PRO A 1 85 ? -12.139 -17.187 12.025 1.00 54.41 85 PRO A C 1
ATOM 661 O O . PRO A 1 85 ? -13.142 -17.721 12.489 1.00 54.41 85 PRO A O 1
ATOM 664 N N . LYS A 1 86 ? -12.185 -16.018 11.365 1.00 43.78 86 LYS A N 1
ATOM 665 C CA . LYS A 1 86 ? -13.382 -15.344 10.791 1.00 43.78 86 LYS A 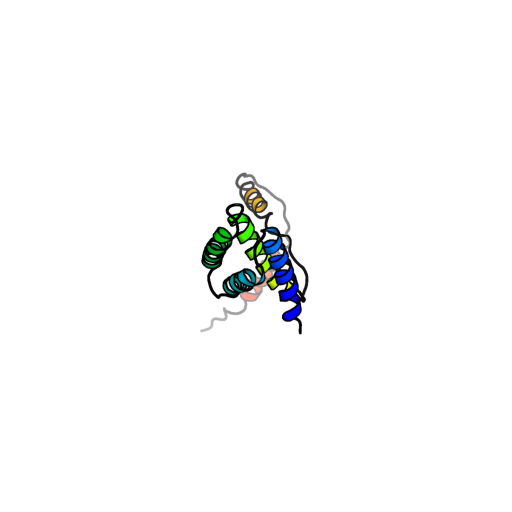CA 1
ATOM 666 C C . LYS A 1 86 ? -12.973 -13.946 10.295 1.00 43.78 86 LYS A C 1
ATOM 668 O O . LYS A 1 86 ? -12.131 -13.324 10.909 1.00 43.78 86 LYS A O 1
ATOM 673 N N . GLU A 1 87 ? -13.446 -13.357 9.206 1.00 43.12 87 GLU A N 1
ATOM 674 C CA . GLU A 1 87 ? -14.768 -13.463 8.624 1.00 43.12 87 GLU A CA 1
ATOM 675 C C . GLU A 1 87 ? -14.723 -12.826 7.222 1.00 43.12 87 GLU A C 1
ATOM 677 O O . GLU A 1 87 ? -14.350 -11.668 7.062 1.00 43.12 87 GLU A O 1
ATOM 682 N N . LYS A 1 88 ? -15.136 -13.577 6.196 1.00 46.75 88 LYS A N 1
ATOM 683 C CA . LYS A 1 88 ? -15.668 -13.003 4.957 1.00 46.75 88 LYS A CA 1
ATOM 684 C C . LYS A 1 88 ? -17.024 -12.385 5.298 1.00 46.75 88 LYS A C 1
ATOM 686 O O . LYS A 1 88 ? -18.002 -13.132 5.297 1.00 46.75 88 LYS A O 1
ATOM 691 N N . GLN A 1 89 ? -17.121 -11.107 5.663 1.00 42.00 89 GLN A N 1
ATOM 692 C CA . GLN A 1 89 ? -18.441 -10.545 5.976 1.00 42.00 89 GLN A CA 1
ATOM 693 C C . GLN A 1 89 ? -18.494 -9.019 6.026 1.00 42.00 89 GLN A C 1
ATOM 695 O O . GLN A 1 89 ? -18.821 -8.490 7.070 1.00 42.00 89 GLN A O 1
ATOM 700 N N . ILE A 1 90 ? -18.256 -8.306 4.924 1.00 44.44 90 ILE A N 1
ATOM 701 C CA . ILE A 1 90 ? -18.936 -7.012 4.729 1.00 44.44 90 ILE A CA 1
ATOM 702 C C . ILE A 1 90 ? -19.285 -6.865 3.247 1.00 44.44 90 ILE A C 1
ATOM 704 O O . ILE A 1 90 ? -18.548 -6.259 2.488 1.00 44.44 90 ILE A O 1
ATOM 708 N N . GLU A 1 91 ? -20.389 -7.492 2.833 1.00 40.88 91 GLU A N 1
ATOM 709 C CA . GLU A 1 91 ? -21.243 -6.991 1.739 1.00 40.88 91 GLU A CA 1
ATOM 710 C C . GLU A 1 91 ? -22.642 -7.642 1.838 1.00 40.88 91 GLU A C 1
ATOM 712 O O . GLU A 1 91 ? -23.156 -8.267 0.914 1.00 40.88 91 GLU A O 1
ATOM 717 N N . MET A 1 92 ? -23.257 -7.595 3.027 1.00 46.75 92 MET A N 1
ATOM 718 C CA . MET A 1 92 ? -24.694 -7.888 3.201 1.00 46.75 92 MET A CA 1
ATOM 719 C C . MET A 1 92 ? -25.431 -6.809 4.014 1.00 46.75 92 MET A C 1
ATOM 721 O O . MET A 1 92 ? -26.621 -6.967 4.298 1.00 46.75 92 MET A O 1
ATOM 725 N N . ASP A 1 93 ? -24.779 -5.681 4.314 1.00 45.22 93 ASP A N 1
ATOM 726 C CA . ASP A 1 93 ? -25.392 -4.524 4.983 1.00 45.22 93 ASP A CA 1
ATOM 727 C C . ASP A 1 93 ? -26.459 -3.813 4.131 1.00 45.22 93 ASP A C 1
ATOM 729 O O . ASP A 1 93 ? -27.307 -3.098 4.660 1.00 45.22 93 ASP A O 1
ATOM 733 N N . GLU A 1 94 ? -26.538 -4.088 2.826 1.00 47.75 94 GLU A N 1
ATOM 734 C CA . GLU A 1 94 ? -27.584 -3.517 1.966 1.00 47.75 94 GLU A CA 1
ATOM 735 C C . GLU A 1 94 ? -28.964 -4.186 2.133 1.00 47.75 94 GLU A C 1
ATOM 737 O O . GLU A 1 94 ? -29.989 -3.631 1.726 1.00 47.75 94 GLU A O 1
ATOM 742 N N . LYS A 1 95 ? -29.051 -5.374 2.757 1.00 47.53 95 LYS A N 1
ATOM 743 C CA . LYS A 1 95 ? -30.347 -6.062 2.940 1.00 47.53 95 LYS A CA 1
ATOM 744 C C . LYS A 1 95 ? -31.132 -5.626 4.170 1.00 47.53 95 LYS A C 1
ATOM 746 O O . LYS A 1 95 ? -32.345 -5.843 4.192 1.00 47.53 95 LYS A O 1
ATOM 751 N N . ILE A 1 96 ? -30.497 -5.005 5.163 1.00 52.56 96 ILE A N 1
ATOM 752 C CA . ILE A 1 96 ? -31.194 -4.600 6.395 1.00 52.56 96 ILE A CA 1
ATOM 753 C C . ILE A 1 96 ? -32.021 -3.324 6.163 1.00 52.56 96 ILE A C 1
ATOM 755 O O . ILE A 1 96 ? -33.147 -3.234 6.655 1.00 52.56 96 ILE A O 1
ATOM 759 N N . ALA A 1 97 ? -31.554 -2.404 5.311 1.00 51.84 97 ALA A N 1
ATOM 760 C CA . ALA A 1 97 ? -32.297 -1.188 4.967 1.00 51.84 97 ALA A CA 1
ATOM 761 C C . ALA A 1 97 ? -33.644 -1.483 4.273 1.00 51.84 97 ALA A C 1
ATOM 763 O O . ALA A 1 97 ? -34.649 -0.824 4.540 1.00 51.84 97 ALA A O 1
ATOM 764 N N . LYS A 1 98 ? -33.712 -2.529 3.437 1.00 49.81 98 LYS A N 1
ATOM 765 C CA . LYS A 1 98 ? -34.927 -2.855 2.671 1.00 49.81 98 LYS A CA 1
ATOM 766 C C . LYS A 1 98 ? -36.036 -3.518 3.501 1.00 49.81 98 LYS A C 1
ATOM 768 O O . LYS A 1 98 ? -37.197 -3.476 3.102 1.00 49.81 98 LYS A O 1
ATOM 773 N N . ILE A 1 99 ? -35.712 -4.119 4.650 1.00 54.62 99 ILE A N 1
ATOM 774 C CA . ILE A 1 99 ? -36.707 -4.801 5.500 1.00 54.62 99 ILE A CA 1
ATOM 775 C C . ILE A 1 99 ? -37.418 -3.812 6.443 1.00 54.62 99 ILE A C 1
ATOM 777 O O . ILE A 1 99 ? -38.556 -4.063 6.835 1.00 54.62 99 ILE A O 1
ATOM 781 N N . MET A 1 100 ? -36.812 -2.660 6.756 1.00 51.53 100 MET A N 1
ATOM 782 C CA . MET A 1 100 ? -37.401 -1.689 7.690 1.00 51.53 100 MET A CA 1
ATOM 783 C C . MET A 1 100 ? -38.457 -0.766 7.059 1.00 51.53 100 MET A C 1
ATOM 785 O O . MET A 1 100 ? -39.350 -0.308 7.768 1.00 51.53 100 MET A O 1
ATOM 789 N N . GLU A 1 101 ? -38.423 -0.527 5.745 1.00 50.78 101 GLU A N 1
ATOM 790 C CA . GLU A 1 101 ? -39.376 0.387 5.085 1.00 50.78 101 GLU A CA 1
ATOM 791 C C . GLU A 1 101 ? -40.727 -0.279 4.736 1.00 50.78 101 GLU A C 1
ATOM 793 O O . GLU A 1 101 ? -41.744 0.395 4.601 1.00 50.78 101 GLU A O 1
ATOM 798 N N . SER A 1 102 ? -40.791 -1.616 4.656 1.00 51.28 102 SER A N 1
ATOM 799 C CA . SER A 1 102 ? -41.987 -2.346 4.179 1.00 51.28 102 SER A CA 1
ATOM 800 C C . SER A 1 102 ? -42.966 -2.824 5.264 1.00 51.28 102 SER A C 1
ATOM 802 O O . SER A 1 102 ? -43.874 -3.594 4.958 1.00 51.28 102 SER A O 1
ATOM 804 N N . GLN A 1 103 ? -42.830 -2.397 6.523 1.00 48.25 103 GLN A N 1
ATOM 805 C CA . GLN A 1 103 ? -43.850 -2.661 7.559 1.00 48.25 103 GLN A CA 1
ATOM 806 C C . GLN A 1 103 ? -44.352 -1.398 8.268 1.00 48.25 103 GLN A C 1
ATOM 808 O O . GLN A 1 103 ? -44.885 -1.459 9.375 1.00 48.25 103 GLN A O 1
ATOM 813 N N . ALA A 1 104 ? -44.255 -0.245 7.607 1.00 53.81 104 ALA A N 1
ATOM 814 C CA . ALA A 1 104 ? -45.127 0.877 7.908 1.00 53.81 104 ALA A CA 1
ATOM 815 C C . ALA A 1 104 ? -46.425 0.727 7.094 1.00 53.81 104 ALA A C 1
ATOM 817 O O . ALA A 1 104 ? -46.383 0.583 5.879 1.00 53.81 104 ALA A O 1
ATOM 818 N N . VAL A 1 105 ? -47.569 0.819 7.781 1.00 44.94 105 VAL A N 1
ATOM 819 C CA . VAL A 1 105 ? -48.935 0.983 7.236 1.00 44.94 105 VAL A CA 1
ATOM 820 C C . VAL A 1 105 ? -49.701 -0.286 6.814 1.00 44.94 105 VAL A C 1
ATOM 822 O O . VAL A 1 105 ? -49.651 -0.750 5.681 1.00 44.94 105 VAL A O 1
ATOM 825 N N . SER A 1 106 ? -50.542 -0.776 7.737 1.00 38.75 106 SER A N 1
ATOM 826 C CA . SER A 1 106 ? -52.020 -0.891 7.603 1.00 38.75 106 SER A CA 1
ATOM 827 C C . SER A 1 106 ? -52.550 -1.810 8.717 1.00 38.75 106 SER A C 1
ATOM 829 O O . SER A 1 106 ? -52.250 -2.993 8.744 1.00 38.75 106 SER A O 1
ATOM 831 N N . VAL A 1 107 ? -53.110 -1.279 9.809 1.00 46.50 107 VAL A N 1
ATOM 832 C CA . VAL A 1 107 ? -54.547 -0.984 9.996 1.00 46.50 107 VAL A CA 1
ATOM 833 C C . VAL A 1 107 ? -55.428 -2.253 10.033 1.00 46.50 107 VAL A C 1
ATOM 835 O O . VAL A 1 107 ? -55.456 -3.034 9.093 1.00 46.50 107 VAL A O 1
ATOM 838 N N . VAL A 1 108 ? -56.207 -2.350 11.128 1.00 45.31 108 VAL A N 1
ATOM 839 C CA . VAL A 1 108 ? -57.369 -3.225 11.441 1.00 45.31 108 VAL A CA 1
ATOM 840 C C . VAL A 1 108 ? -57.130 -4.468 12.348 1.00 45.31 108 VAL A C 1
ATOM 842 O O . VAL A 1 108 ? -56.746 -5.543 11.912 1.00 45.31 108 VAL A O 1
ATOM 845 N N . VAL A 1 109 ? -57.434 -4.270 13.645 1.00 45.19 109 VAL A N 1
ATOM 846 C CA . VAL A 1 109 ? -58.033 -5.156 14.697 1.00 45.19 109 VAL A CA 1
ATOM 847 C C . VAL A 1 109 ? -58.888 -6.374 14.226 1.00 45.19 109 VAL A C 1
ATOM 849 O O . VAL A 1 109 ? -59.323 -6.335 13.085 1.00 45.19 109 VAL A O 1
ATOM 852 N N . PRO A 1 110 ? -59.339 -7.369 15.060 1.00 48.53 110 PRO A N 1
ATOM 853 C CA . PRO A 1 110 ? -59.080 -7.712 16.482 1.00 48.53 110 PRO A CA 1
ATOM 854 C C . PRO A 1 110 ? -58.931 -9.242 16.833 1.00 48.53 110 PRO A C 1
ATOM 856 O O . PRO A 1 110 ? -59.317 -10.125 16.081 1.00 48.53 110 PRO A O 1
ATOM 859 N N . LYS A 1 111 ? -58.560 -9.519 18.106 1.00 47.03 111 LYS A N 1
ATOM 860 C CA . LYS A 1 111 ? -58.977 -10.659 18.986 1.00 47.03 111 LYS A CA 1
ATOM 861 C C . LYS A 1 111 ? -58.394 -12.073 18.742 1.00 47.03 111 LYS A C 1
ATOM 863 O O . LYS A 1 111 ? -58.884 -12.789 17.892 1.00 47.03 111 LYS A O 1
ATOM 868 N N . THR A 1 112 ? -57.529 -12.544 19.658 1.00 40.25 112 THR A N 1
ATOM 869 C CA . THR A 1 112 ? -57.806 -13.647 20.620 1.00 40.25 112 THR A CA 1
ATOM 870 C C . THR A 1 112 ? -56.686 -13.797 21.663 1.00 40.25 112 THR A C 1
ATOM 872 O O . THR A 1 112 ? -55.506 -13.765 21.351 1.00 40.25 112 THR A O 1
ATOM 875 N N . ARG A 1 113 ? -57.118 -13.952 22.920 1.00 47.12 113 ARG A N 1
ATOM 876 C CA . ARG A 1 113 ? -56.388 -14.183 24.181 1.00 47.12 113 ARG A CA 1
ATOM 877 C C . ARG A 1 113 ? -55.129 -15.069 24.104 1.00 47.12 113 ARG A C 1
ATOM 879 O O . ARG A 1 113 ? -55.216 -16.190 23.624 1.00 47.12 113 ARG A O 1
ATOM 886 N N . SER A 1 114 ? -54.132 -14.723 24.924 1.00 43.94 114 SER A N 1
ATOM 887 C CA . SER A 1 114 ? -53.638 -15.681 25.925 1.00 43.94 114 SER A CA 1
ATOM 888 C C . SER A 1 114 ? -53.629 -15.039 27.315 1.00 43.94 114 SER A C 1
ATOM 890 O O . SER A 1 114 ? -53.000 -14.017 27.564 1.00 43.94 114 SER A O 1
ATOM 892 N N . LYS A 1 115 ? -54.424 -15.623 28.212 1.00 49.72 115 LYS A N 1
ATOM 893 C CA . LYS A 1 115 ? -54.726 -15.193 29.589 1.00 49.72 115 LYS A CA 1
ATOM 894 C C . LYS A 1 115 ? -53.618 -15.583 30.591 1.00 49.72 115 LYS A C 1
ATOM 896 O O . LYS A 1 115 ? -53.906 -15.726 31.775 1.00 49.72 115 LYS A O 1
ATOM 901 N N . ALA A 1 116 ? -52.390 -15.808 30.126 1.00 53.09 116 ALA A N 1
ATOM 902 C CA . ALA A 1 116 ? -51.280 -16.263 30.964 1.00 53.09 116 ALA A CA 1
ATOM 903 C C . ALA A 1 116 ? -50.513 -15.091 31.610 1.00 53.09 116 ALA A C 1
ATOM 905 O O . ALA A 1 116 ? -50.193 -15.149 32.793 1.00 53.09 116 ALA A O 1
ATOM 906 N N . ASP A 1 117 ? -50.332 -13.983 30.887 1.00 50.66 117 ASP A N 1
ATOM 907 C CA . ASP A 1 117 ? -49.507 -12.847 31.331 1.00 50.66 117 ASP A CA 1
ATOM 908 C C . ASP A 1 117 ? -50.159 -11.904 32.354 1.00 50.66 117 ASP A C 1
ATOM 910 O O . ASP A 1 117 ? -49.470 -11.130 33.017 1.00 50.66 117 ASP A O 1
ATOM 914 N N . GLN A 1 118 ? -51.487 -11.935 32.507 1.00 53.03 118 GLN A N 1
ATOM 915 C CA . GLN A 1 118 ? -52.175 -11.011 33.422 1.00 53.03 118 GLN A CA 1
ATOM 916 C C . GLN A 1 118 ? -52.002 -11.418 34.893 1.00 53.03 118 GLN A C 1
ATOM 918 O O . GLN A 1 118 ? -51.739 -10.565 35.736 1.00 53.03 118 GLN A O 1
ATOM 923 N N . LYS A 1 119 ? -52.031 -12.724 35.195 1.00 55.78 119 LYS A N 1
ATOM 924 C CA . LYS A 1 119 ? -51.943 -13.215 36.580 1.00 55.78 119 LYS A CA 1
ATOM 925 C C . LYS A 1 119 ? -50.582 -12.969 37.232 1.00 55.78 119 LYS A C 1
ATOM 927 O O . LYS A 1 119 ? -50.528 -12.730 38.435 1.00 55.78 119 LYS A O 1
ATOM 932 N N . LEU A 1 120 ? -49.497 -13.006 36.455 1.00 57.03 120 LEU A N 1
ATOM 933 C CA . LEU A 1 120 ? -48.153 -12.740 36.974 1.00 57.03 120 LEU A CA 1
ATOM 934 C C . LEU A 1 120 ? -47.995 -11.268 37.379 1.00 57.03 120 LEU A C 1
ATOM 936 O O . LEU A 1 120 ? -47.452 -10.980 38.442 1.00 57.03 120 LEU A O 1
ATOM 940 N N . LYS A 1 121 ? -48.528 -10.339 36.573 1.00 56.19 121 LYS A N 1
ATOM 941 C CA . LYS A 1 121 ? -48.487 -8.901 36.880 1.00 56.19 121 LYS A CA 1
ATOM 942 C C . LYS A 1 121 ? -49.290 -8.555 38.137 1.00 56.19 121 LYS A C 1
ATOM 944 O O . LYS A 1 121 ? -48.837 -7.746 38.940 1.00 56.19 121 LYS A O 1
ATOM 949 N N . GLU A 1 122 ? -50.443 -9.192 38.335 1.00 56.16 122 GLU A N 1
ATOM 950 C CA . GLU A 1 122 ? -51.300 -8.946 39.503 1.00 56.16 122 GLU A CA 1
ATOM 951 C C . GLU A 1 122 ? -50.699 -9.495 40.811 1.00 56.16 122 GLU A C 1
ATOM 953 O O . GLU A 1 122 ? -50.779 -8.831 41.845 1.00 56.16 122 GLU A O 1
ATOM 958 N N . ALA A 1 123 ? -50.037 -10.659 40.776 1.00 57.84 123 ALA A N 1
ATOM 959 C CA . ALA A 1 123 ? -49.399 -11.244 41.959 1.00 57.84 123 ALA A CA 1
ATOM 960 C C . ALA A 1 123 ? -48.233 -10.390 42.487 1.00 57.84 123 ALA A C 1
ATOM 962 O O . ALA A 1 123 ? -48.101 -10.201 43.696 1.00 57.84 123 ALA A O 1
ATOM 963 N N . ILE A 1 124 ? -47.423 -9.828 41.583 1.00 59.78 124 ILE A N 1
ATOM 964 C CA . ILE A 1 124 ? -46.304 -8.955 41.955 1.00 59.78 124 ILE A CA 1
ATOM 965 C C . ILE A 1 124 ? -46.837 -7.659 42.585 1.00 59.78 124 ILE A C 1
ATOM 967 O O . ILE A 1 124 ? -46.370 -7.258 43.648 1.00 59.78 124 ILE A O 1
ATOM 971 N N . LEU A 1 125 ? -47.868 -7.036 42.003 1.00 58.09 125 LEU A N 1
ATOM 972 C CA . LEU A 1 125 ? -48.424 -5.779 42.521 1.00 58.09 125 LEU A CA 1
ATOM 973 C C . LEU A 1 125 ? -49.061 -5.938 43.918 1.00 58.09 125 LEU A C 1
ATOM 975 O O . LEU A 1 125 ? -48.901 -5.068 44.773 1.00 58.09 125 LEU A O 1
ATOM 979 N N . ALA A 1 126 ? -49.725 -7.070 44.182 1.00 58.78 126 ALA A N 1
ATOM 980 C CA . ALA A 1 126 ? -50.300 -7.374 45.496 1.00 58.78 126 ALA A CA 1
ATOM 981 C C . ALA A 1 126 ? -49.234 -7.580 46.589 1.00 58.78 126 ALA A C 1
ATOM 983 O O . ALA A 1 126 ? -49.477 -7.267 47.758 1.00 58.78 126 ALA A O 1
ATOM 984 N N . GLN A 1 127 ? -48.052 -8.080 46.216 1.00 54.91 127 GLN A N 1
ATOM 985 C CA . GLN A 1 127 ? -46.934 -8.274 47.139 1.00 54.91 127 GLN A CA 1
ATOM 986 C C . GLN A 1 127 ? -46.292 -6.940 47.554 1.00 54.91 127 GLN A C 1
ATOM 988 O O . GLN A 1 127 ? -45.895 -6.789 48.707 1.00 54.91 127 GLN A O 1
ATOM 993 N N . TYR A 1 128 ? -46.257 -5.943 46.663 1.00 56.88 128 TYR A N 1
ATOM 994 C CA . TYR A 1 128 ? -45.749 -4.603 46.992 1.00 56.88 128 TYR A CA 1
ATOM 995 C C . TYR A 1 128 ? -46.750 -3.731 47.768 1.00 56.88 128 TYR A C 1
ATOM 997 O O . TYR A 1 128 ? -46.340 -2.779 48.426 1.00 56.88 128 TYR A O 1
ATOM 1005 N N . SER A 1 129 ? -48.046 -4.057 47.756 1.00 55.09 129 SER A N 1
ATOM 1006 C CA . SER A 1 129 ? -49.074 -3.263 48.448 1.00 55.09 129 SER A CA 1
ATOM 1007 C C . SER A 1 129 ? -49.177 -3.519 49.963 1.00 55.09 129 SER A C 1
ATOM 1009 O O . SER A 1 129 ? -49.944 -2.830 50.631 1.00 55.09 129 SER A O 1
ATOM 1011 N N . GLN A 1 130 ? -48.448 -4.490 50.526 1.00 56.44 130 GLN A N 1
ATOM 1012 C CA . GLN A 1 130 ? -48.594 -4.905 51.934 1.00 56.44 130 GLN A CA 1
ATOM 1013 C C . GLN A 1 130 ? -47.526 -4.351 52.898 1.00 56.44 130 GLN A C 1
ATOM 1015 O O . GLN A 1 130 ? -47.524 -4.742 54.060 1.00 56.44 130 GLN A O 1
ATOM 1020 N N . LEU A 1 131 ? -46.638 -3.436 52.478 1.00 55.22 131 LEU A N 1
ATOM 1021 C CA . LEU A 1 131 ? -45.538 -2.959 53.342 1.00 55.22 131 LEU A CA 1
ATOM 1022 C C . LEU A 1 131 ? -45.412 -1.441 53.555 1.00 55.22 131 LEU A C 1
ATOM 1024 O O . LEU A 1 131 ? -44.412 -1.004 54.117 1.00 55.22 131 LEU A O 1
ATOM 1028 N N . SER A 1 132 ? -46.418 -0.620 53.239 1.00 54.50 132 SER A N 1
ATOM 1029 C CA . SER A 1 132 ? -46.418 0.772 53.734 1.00 54.50 132 SER A CA 1
ATOM 1030 C C . SER A 1 132 ? -47.807 1.414 53.813 1.00 54.50 132 SER A C 1
ATOM 1032 O O . SER A 1 132 ? -48.057 2.465 53.229 1.00 54.50 132 SER A O 1
ATOM 1034 N N . TRP A 1 133 ? -48.721 0.794 54.557 1.00 55.09 133 TRP A N 1
ATOM 1035 C CA . TRP A 1 133 ? -49.737 1.543 55.304 1.00 55.09 133 TRP A CA 1
ATOM 1036 C C . TRP A 1 133 ? -50.052 0.790 56.596 1.00 55.09 133 TRP A C 1
ATOM 1038 O O . TRP A 1 133 ? -51.044 0.077 56.705 1.00 55.09 133 TRP A O 1
ATOM 1048 N N . CYS A 1 134 ? -49.175 0.942 57.584 1.00 45.81 134 CYS A N 1
ATOM 1049 C CA . CYS A 1 134 ? -49.607 0.957 58.973 1.00 45.81 134 CYS A CA 1
ATOM 1050 C C . CYS A 1 134 ? -49.293 2.365 59.483 1.00 45.81 134 CYS A C 1
ATOM 1052 O O . CYS A 1 134 ? -48.163 2.684 59.841 1.00 45.81 134 CYS A O 1
ATOM 1054 N N . SER A 1 135 ? -50.301 3.220 59.346 1.00 47.44 135 SER A N 1
ATOM 1055 C CA . SER A 1 135 ? -50.474 4.484 60.051 1.00 47.44 135 SER A CA 1
ATOM 1056 C C . SER A 1 135 ? -50.941 4.178 61.470 1.00 47.44 135 SER A C 1
ATOM 1058 O O . SER A 1 135 ? -51.873 3.392 61.601 1.00 47.44 135 SER A O 1
ATOM 1060 N N . ASP A 1 136 ? -50.340 4.808 62.474 1.00 44.22 136 ASP A N 1
ATOM 1061 C CA . ASP A 1 136 ? -50.948 5.243 63.747 1.00 44.22 136 ASP A CA 1
ATOM 1062 C C . ASP A 1 136 ? -49.812 5.941 64.513 1.00 44.22 136 ASP A C 1
ATOM 1064 O O . ASP A 1 136 ? -48.720 5.386 64.596 1.00 44.22 136 ASP A O 1
ATOM 1068 N N . GLY A 1 137 ? -49.886 7.154 65.036 1.00 45.78 137 GLY A N 1
ATOM 1069 C CA . GLY A 1 137 ? -50.952 8.084 65.372 1.00 45.78 137 GLY A CA 1
ATOM 1070 C C . GLY A 1 137 ? -50.290 9.129 66.273 1.00 45.78 137 GLY A C 1
ATOM 1071 O O . GLY A 1 137 ? -49.321 8.757 66.979 1.00 45.78 137 GLY A O 1
#

Foldseek 3Di:
DLVVVLVVVLLVVQQVVLVVLVHDSVPVVVVLVVLLPDPDDLVVSLVSQLVVVVVSDVPCSNVVSVVSNVSSVVSVVVSVVVPDDDDPDDDPVVVVVVVVVPPPDDDDDDDDDDPPPPVVVVVVVVVVVPPPDPDDD

Radius of gyration: 31.25 Å; chains: 1; bounding box: 75×28×80 Å

Sequence (137 aa):
MAEAAVTCEFDHWLKDTLVNLNTDDEVFSPYIKGILEGEETADEKQEALQGILSEITESGIDDLCNDILKKWNLNLESAAKEAEPKEKQIEMDEKIAKIMESQAVSVVVPKTRSKADQKLKEAILAQYSQLSWCSDG

Secondary structure (DSSP, 8-state):
--HHHHHHHHHHHHHHHHHHTT--HHHHHHHHHHHHHSS--HHHHHHHHHHHHHHH-SSSHHHHHHHHHHHHHHHHHHHHTTS------SS-THHHHHHHGGG-----------TTHHHHHHHHHHHHTTSS-----

InterPro domains:
  IPR037666 Coiled-coil domain-containing protein 43 [PTHR31684] (7-131)
  IPR058771 CCDC43, PWI-like domain [PF26091] (5-74)

pLDDT: mean 70.24, std 20.32, range [38.75, 94.0]

Organism: Meganyctiphanes norvegica (NCBI:txid48144)